Protein AF-A0A958J2L0-F1 (afdb_monomer)

Solvent-accessible surface area (backbone atoms only — not comparable to full-atom values): 6206 Å² total; per-residue (Å²): 144,71,75,66,62,60,55,53,52,54,54,49,52,52,52,52,53,55,52,51,50,51,53,52,50,54,50,50,51,52,51,50,50,52,53,51,48,55,48,69,35,97,83,4,65,60,54,54,49,54,51,51,52,52,51,54,51,50,53,52,51,49,53,52,50,52,52,49,52,52,50,52,49,50,51,52,50,54,41,73,76,30,70,68,53,45,52,51,50,44,32,71,77,65,71,49,74,64,98,85,70,83,85,86,82,86,128

Mean predicted aligned error: 17.67 Å

pLDDT: mean 71.34, std 13.29, range [48.84, 92.5]

Foldseek 3Di:
DPVVVVVVVVVVVVVVVVVVVVVVVVVVVVVVVVVCCQQPPPPHPVVVVVVVVVVVVVVVVVVVVVVVVVVVVVVVVVCVVDVVVVVVCCCVVVVDDDPPDDDDDDD

Structure (mmCIF, N/CA/C/O backbone):
data_AF-A0A958J2L0-F1
#
_entry.id   AF-A0A958J2L0-F1
#
loop_
_atom_site.group_PDB
_atom_site.id
_atom_site.type_symbol
_atom_site.label_atom_id
_atom_site.label_alt_id
_atom_site.label_comp_id
_atom_site.label_asym_id
_atom_site.label_entity_id
_atom_site.label_seq_id
_atom_site.pdbx_PDB_ins_code
_atom_site.Cartn_x
_atom_site.Cartn_y
_atom_site.Cartn_z
_atom_site.occupancy
_atom_site.B_iso_or_equiv
_atom_site.auth_seq_id
_atom_site.auth_comp_id
_atom_site.auth_asym_id
_atom_site.auth_atom_id
_atom_site.pdbx_PDB_model_num
ATOM 1 N N . MET A 1 1 ? 40.777 -6.841 -65.502 1.00 52.22 1 MET A N 1
ATOM 2 C CA . MET A 1 1 ? 39.943 -5.664 -65.156 1.00 52.22 1 MET A CA 1
ATOM 3 C C . MET A 1 1 ? 38.720 -6.026 -64.277 1.00 52.22 1 MET A C 1
ATOM 5 O O . MET A 1 1 ? 37.647 -5.481 -64.480 1.00 52.22 1 MET A O 1
ATOM 9 N N . LYS A 1 2 ? 38.847 -6.942 -63.290 1.00 52.53 2 LYS A N 1
ATOM 10 C CA . LYS A 1 2 ? 37.727 -7.424 -62.434 1.00 52.53 2 LYS A CA 1
ATOM 11 C C . LYS A 1 2 ? 37.875 -7.097 -60.931 1.00 52.53 2 LYS A C 1
ATOM 13 O O . LYS A 1 2 ? 37.004 -7.452 -60.144 1.00 52.53 2 LYS A O 1
ATOM 18 N N . SER A 1 3 ? 38.942 -6.406 -60.519 1.00 58.06 3 SER A N 1
ATOM 19 C CA . SER A 1 3 ? 39.231 -6.132 -59.099 1.00 58.06 3 SER A CA 1
ATOM 20 C C . SER A 1 3 ? 38.460 -4.939 -58.512 1.00 58.06 3 SER A C 1
ATOM 22 O O . SER A 1 3 ? 38.268 -4.885 -57.303 1.00 58.06 3 SER A O 1
ATOM 24 N N . GLY A 1 4 ? 37.969 -4.006 -59.337 1.00 60.28 4 GLY A N 1
ATOM 25 C CA . GLY A 1 4 ? 37.248 -2.813 -58.861 1.00 60.28 4 GLY A CA 1
ATOM 26 C C . GLY A 1 4 ? 35.781 -3.057 -58.482 1.00 60.28 4 GLY A C 1
ATOM 27 O O . GLY A 1 4 ? 35.268 -2.432 -57.554 1.00 60.28 4 GLY A O 1
ATOM 28 N N . PHE A 1 5 ? 35.111 -4.000 -59.151 1.00 60.59 5 PHE A N 1
ATOM 29 C CA . PHE A 1 5 ? 33.679 -4.268 -58.955 1.00 60.59 5 PHE A CA 1
ATOM 30 C C . PHE A 1 5 ? 33.380 -4.864 -57.568 1.00 60.59 5 PHE A C 1
ATOM 32 O O . PHE A 1 5 ? 32.467 -4.419 -56.876 1.00 60.59 5 PHE A O 1
ATOM 39 N N . TRP A 1 6 ? 34.225 -5.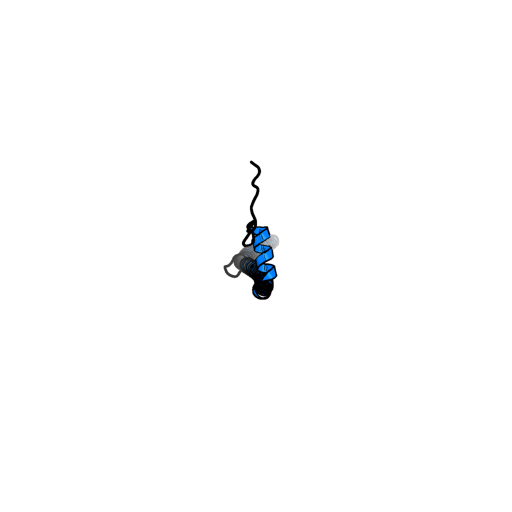792 -57.106 1.00 58.75 6 TRP A N 1
ATOM 40 C CA . TRP A 1 6 ? 34.111 -6.402 -55.775 1.00 58.75 6 TRP A CA 1
ATOM 41 C C . TRP A 1 6 ? 34.338 -5.409 -54.625 1.00 58.75 6 TRP A C 1
ATOM 43 O O . TRP A 1 6 ? 33.725 -5.533 -53.565 1.00 58.75 6 TRP A O 1
ATOM 53 N N . VAL A 1 7 ? 35.175 -4.387 -54.832 1.00 61.72 7 VAL A N 1
ATOM 54 C CA . VAL A 1 7 ? 35.419 -3.333 -53.832 1.00 61.72 7 VAL A CA 1
ATOM 55 C C . VAL A 1 7 ? 34.204 -2.412 -53.693 1.00 61.72 7 VAL A C 1
ATOM 57 O O . VAL A 1 7 ? 33.857 -2.014 -52.578 1.00 61.72 7 VAL A O 1
ATOM 60 N N . TYR A 1 8 ? 33.527 -2.102 -54.802 1.00 61.09 8 TYR A N 1
ATOM 61 C CA . TYR A 1 8 ? 32.303 -1.300 -54.787 1.00 61.09 8 TYR A CA 1
ATOM 62 C C . TYR A 1 8 ? 31.140 -2.030 -54.110 1.00 61.09 8 TYR A C 1
ATOM 64 O O . TYR A 1 8 ? 30.465 -1.434 -53.268 1.00 61.09 8 TYR A O 1
ATOM 72 N N . LEU A 1 9 ? 30.962 -3.324 -54.398 1.00 61.56 9 LEU A N 1
ATOM 73 C CA . LEU A 1 9 ? 29.919 -4.137 -53.769 1.00 61.56 9 LEU A CA 1
ATOM 74 C C . LEU A 1 9 ? 30.098 -4.198 -52.243 1.00 61.56 9 LEU A C 1
ATOM 76 O O . LEU A 1 9 ? 29.167 -3.914 -51.490 1.00 61.56 9 LEU A O 1
ATOM 80 N N . ARG A 1 10 ? 31.330 -4.446 -51.776 1.00 60.28 10 ARG A N 1
ATOM 81 C CA . ARG A 1 10 ? 31.643 -4.538 -50.340 1.00 60.28 10 ARG A CA 1
ATOM 82 C C . ARG A 1 10 ? 31.443 -3.201 -49.607 1.00 60.28 10 ARG A C 1
ATOM 84 O O . ARG A 1 10 ? 30.963 -3.179 -48.476 1.00 60.28 10 ARG A O 1
ATOM 91 N N . LYS A 1 11 ? 31.757 -2.062 -50.243 1.00 59.41 11 LYS A N 1
ATOM 92 C CA . LYS A 1 11 ? 31.476 -0.725 -49.677 1.00 59.41 11 LYS A CA 1
ATOM 93 C C . LYS A 1 11 ? 29.974 -0.423 -49.596 1.00 59.41 11 LYS A C 1
ATOM 95 O O . LYS A 1 11 ? 29.550 0.267 -48.666 1.00 59.41 11 LYS A O 1
ATOM 100 N N . PHE A 1 12 ? 29.181 -0.913 -50.546 1.00 59.34 12 PHE A N 1
ATOM 101 C CA . PHE A 1 12 ? 27.730 -0.730 -50.558 1.00 59.34 12 PHE A CA 1
ATOM 102 C C . PHE A 1 12 ? 27.048 -1.547 -49.452 1.00 59.34 12 PHE A C 1
ATOM 104 O O . PHE A 1 12 ? 26.249 -0.997 -48.692 1.00 59.34 12 PHE A O 1
ATOM 111 N N . GLU A 1 13 ? 27.450 -2.808 -49.268 1.00 58.12 13 GLU A N 1
ATOM 112 C CA . GLU A 1 13 ? 26.958 -3.655 -48.173 1.00 58.12 13 GLU A CA 1
ATOM 113 C C . GLU A 1 13 ? 27.274 -3.069 -46.792 1.00 58.12 13 GLU A C 1
ATOM 115 O O . GLU A 1 13 ? 26.394 -2.993 -45.934 1.00 58.12 13 GLU A O 1
ATOM 120 N N . LEU A 1 14 ? 28.489 -2.550 -46.581 1.00 58.66 14 LEU A N 1
ATOM 121 C CA . LEU A 1 14 ? 28.860 -1.905 -45.316 1.00 58.66 14 LEU A CA 1
ATOM 122 C C . LEU A 1 14 ? 28.031 -0.642 -45.027 1.00 58.66 14 LEU A C 1
ATOM 124 O O . LEU A 1 14 ? 27.661 -0.398 -43.876 1.00 58.66 14 LEU A O 1
ATOM 128 N N . LYS A 1 15 ? 27.690 0.155 -46.051 1.00 56.16 15 LYS A N 1
ATOM 129 C CA . LYS A 1 15 ? 26.791 1.312 -45.890 1.00 56.16 15 LYS A CA 1
ATOM 130 C C . LYS A 1 15 ? 25.368 0.883 -45.526 1.00 56.16 15 LYS A C 1
ATOM 132 O O . LYS A 1 15 ? 24.760 1.519 -44.664 1.00 56.16 15 LYS A O 1
ATOM 137 N N . ILE A 1 16 ? 24.853 -0.187 -46.132 1.00 59.09 16 ILE A N 1
ATOM 138 C CA . ILE A 1 16 ? 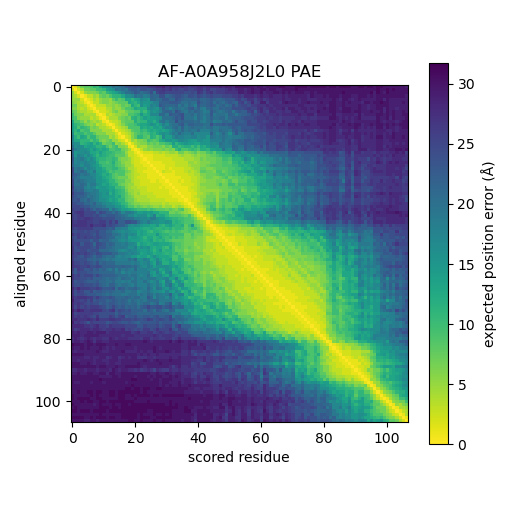23.522 -0.732 -45.820 1.00 59.09 16 ILE A CA 1
ATOM 139 C C . ILE A 1 16 ? 23.479 -1.269 -44.386 1.00 59.09 16 ILE A C 1
ATOM 141 O O . ILE A 1 16 ? 22.555 -0.941 -43.643 1.00 59.09 16 ILE A O 1
ATOM 145 N N . LEU A 1 17 ? 24.499 -2.018 -43.961 1.00 57.19 17 LEU A N 1
ATOM 146 C CA . LEU A 1 17 ? 24.600 -2.547 -42.598 1.00 57.19 17 LEU A CA 1
ATOM 147 C C . LEU A 1 17 ? 24.698 -1.423 -41.554 1.00 57.19 17 LEU A C 1
ATOM 149 O O . LEU A 1 17 ? 23.998 -1.456 -40.543 1.00 57.19 17 LEU A O 1
ATOM 153 N N . LYS A 1 18 ? 25.485 -0.372 -41.823 1.00 59.34 18 LYS A N 1
ATOM 154 C CA . LYS A 1 18 ? 25.614 0.788 -40.925 1.00 59.34 18 LYS A CA 1
ATOM 155 C C . LYS A 1 18 ? 24.312 1.597 -40.820 1.00 59.34 18 LYS A C 1
ATOM 157 O O . LYS A 1 18 ? 23.959 2.039 -39.729 1.00 59.34 18 LYS A O 1
ATOM 162 N N . LYS A 1 19 ? 23.573 1.748 -41.929 1.00 60.97 19 LYS A N 1
ATOM 163 C CA . LYS A 1 19 ? 22.259 2.417 -41.964 1.00 60.97 19 LYS A CA 1
ATOM 164 C C . LYS A 1 19 ? 21.181 1.591 -41.250 1.00 60.97 19 LYS A C 1
ATOM 166 O O . LYS A 1 19 ? 20.370 2.158 -40.526 1.00 60.97 19 LYS A O 1
ATOM 171 N N . ARG A 1 20 ? 21.216 0.258 -41.385 1.00 68.94 20 ARG A N 1
ATOM 172 C CA . ARG A 1 20 ? 20.327 -0.673 -40.670 1.00 68.94 20 ARG A CA 1
ATOM 173 C C . ARG A 1 20 ? 20.542 -0.621 -39.157 1.00 68.94 20 ARG A C 1
ATOM 175 O O . ARG A 1 20 ? 19.566 -0.572 -38.417 1.00 68.94 20 ARG A O 1
ATOM 182 N N . ASN A 1 21 ? 21.794 -0.538 -38.708 1.00 74.00 21 ASN A N 1
ATOM 183 C CA . ASN A 1 21 ? 22.102 -0.406 -37.284 1.00 74.00 21 ASN A CA 1
ATOM 184 C C . ASN A 1 21 ? 21.564 0.903 -36.696 1.00 74.00 21 ASN A C 1
ATOM 186 O O . ASN A 1 21 ? 20.996 0.874 -35.617 1.00 74.00 21 ASN A O 1
ATOM 190 N N . TRP A 1 22 ? 21.651 2.026 -37.415 1.00 81.75 22 TRP A N 1
ATOM 191 C CA . TRP A 1 22 ? 21.090 3.299 -36.940 1.00 81.75 22 TRP A CA 1
ATOM 192 C C . TRP A 1 22 ? 19.567 3.274 -36.792 1.00 81.75 22 TRP A C 1
ATOM 194 O O . TRP A 1 22 ? 19.044 3.781 -35.804 1.00 81.75 22 TRP A O 1
ATOM 204 N N . VAL A 1 23 ? 18.856 2.651 -37.737 1.00 85.88 23 VAL A N 1
ATOM 205 C CA . VAL A 1 23 ? 17.395 2.491 -37.644 1.00 85.88 23 VAL A CA 1
ATOM 206 C C . VAL A 1 23 ? 17.017 1.634 -36.434 1.00 85.88 23 VAL A C 1
ATOM 208 O O . VAL A 1 23 ? 16.104 1.997 -35.699 1.00 85.88 23 VAL A O 1
ATOM 211 N N . LEU A 1 24 ? 17.750 0.545 -36.182 1.00 86.81 24 LEU A N 1
ATOM 212 C CA . LEU A 1 24 ? 17.539 -0.302 -35.005 1.00 86.81 24 LEU A CA 1
ATOM 213 C C . LEU A 1 24 ? 17.826 0.442 -33.698 1.00 86.81 24 LEU A C 1
ATOM 215 O O . LEU A 1 24 ? 17.061 0.303 -32.748 1.00 86.81 24 LEU A O 1
ATOM 219 N N . THR A 1 25 ? 18.874 1.268 -33.649 1.00 87.25 25 THR A N 1
ATOM 220 C CA . THR A 1 25 ? 19.175 2.084 -32.467 1.00 87.25 25 THR A CA 1
ATOM 221 C C . THR A 1 25 ? 18.068 3.099 -32.195 1.00 87.25 25 THR A C 1
ATOM 223 O O . THR A 1 25 ? 17.603 3.200 -31.065 1.00 87.25 25 THR A O 1
ATOM 226 N N . ILE A 1 26 ? 17.595 3.815 -33.221 1.00 90.12 26 ILE A N 1
ATOM 227 C CA . ILE A 1 26 ? 16.500 4.789 -33.084 1.00 90.12 26 ILE A CA 1
ATOM 228 C C . ILE A 1 26 ? 15.213 4.092 -32.631 1.00 90.12 26 ILE A C 1
ATOM 230 O O . ILE A 1 26 ? 14.537 4.575 -31.725 1.00 90.12 26 ILE A O 1
ATOM 234 N N . PHE A 1 27 ? 14.901 2.935 -33.216 1.00 92.00 27 PHE A N 1
ATOM 235 C CA . PHE A 1 27 ? 13.739 2.143 -32.829 1.00 92.00 27 PHE A CA 1
ATOM 236 C C . PHE A 1 27 ? 13.841 1.641 -31.382 1.00 92.00 27 PHE A C 1
ATOM 238 O O . PHE A 1 27 ? 12.874 1.729 -30.632 1.00 92.00 27 PHE A O 1
ATOM 245 N N . GLY A 1 28 ? 15.022 1.182 -30.960 1.00 92.06 28 GLY A N 1
ATOM 246 C CA . GLY A 1 28 ? 15.277 0.758 -29.583 1.00 92.06 28 GLY A CA 1
ATOM 247 C C . GLY A 1 28 ? 15.119 1.897 -28.574 1.00 92.06 28 GLY A C 1
ATOM 248 O O . GLY A 1 28 ? 14.478 1.710 -27.543 1.00 92.06 28 GLY A O 1
ATOM 249 N N . ILE A 1 29 ? 15.632 3.091 -28.891 1.00 92.19 29 ILE A N 1
ATOM 250 C CA . ILE A 1 29 ? 15.455 4.292 -28.059 1.00 92.19 29 ILE A CA 1
ATOM 251 C C . ILE A 1 29 ? 13.969 4.645 -27.958 1.00 92.19 29 ILE A C 1
ATOM 253 O O . ILE A 1 29 ? 13.462 4.823 -26.855 1.00 92.19 29 ILE A O 1
ATOM 257 N N . TYR A 1 30 ? 13.254 4.680 -29.085 1.00 92.50 30 TYR A N 1
ATOM 258 C CA . TYR A 1 30 ? 11.821 4.980 -29.115 1.00 92.50 30 TYR A CA 1
ATOM 259 C C . TYR A 1 30 ? 11.007 3.999 -28.258 1.00 92.50 30 TYR A C 1
ATOM 261 O O . TYR A 1 30 ? 10.183 4.415 -27.441 1.00 92.50 30 TYR A O 1
ATOM 269 N N . LEU A 1 31 ? 11.282 2.698 -28.392 1.00 91.50 31 LEU A N 1
ATOM 270 C CA . LEU A 1 31 ? 10.594 1.658 -27.633 1.00 91.50 31 LEU A CA 1
ATOM 271 C C . LEU A 1 31 ? 10.919 1.744 -26.135 1.00 91.50 31 LEU A C 1
ATOM 273 O O . LEU A 1 31 ? 10.019 1.627 -25.307 1.00 91.50 31 LEU A O 1
ATOM 277 N N . SER A 1 32 ? 12.179 2.017 -25.783 1.00 87.75 32 SER A N 1
ATOM 278 C CA . SER A 1 32 ? 12.594 2.240 -24.395 1.00 87.75 32 SER A CA 1
ATOM 279 C C . SER A 1 32 ? 11.898 3.455 -23.788 1.00 87.75 32 SER A C 1
ATOM 281 O O . SER A 1 32 ? 11.437 3.389 -22.651 1.00 87.75 32 SER A O 1
ATOM 283 N N . THR A 1 33 ? 11.790 4.559 -24.529 1.00 86.69 33 THR A N 1
ATOM 284 C CA . THR A 1 33 ? 11.087 5.759 -24.069 1.00 86.69 33 THR A CA 1
ATOM 285 C C . THR A 1 33 ? 9.607 5.465 -23.835 1.00 86.69 33 THR A C 1
ATOM 287 O O . THR A 1 33 ? 9.095 5.802 -22.771 1.00 86.69 33 THR A O 1
ATOM 290 N N . LEU A 1 34 ? 8.936 4.760 -24.753 1.00 84.88 34 LEU A N 1
ATOM 291 C CA . LEU A 1 34 ? 7.551 4.315 -24.556 1.00 84.88 34 LEU A CA 1
ATOM 292 C C . LEU A 1 34 ? 7.387 3.445 -23.306 1.00 84.88 34 LEU A C 1
ATOM 294 O O . LEU A 1 34 ? 6.438 3.636 -22.549 1.00 84.88 34 LEU A O 1
ATOM 298 N N . PHE A 1 35 ? 8.318 2.524 -23.061 1.00 83.81 35 PHE A N 1
ATOM 299 C CA . PHE A 1 35 ? 8.280 1.651 -21.890 1.00 83.81 35 PHE A CA 1
ATOM 300 C C . PHE A 1 35 ? 8.400 2.449 -20.585 1.00 83.81 35 PHE A C 1
ATOM 302 O O . PHE A 1 35 ? 7.618 2.255 -19.655 1.00 83.81 35 PHE A O 1
ATOM 309 N N . VAL A 1 36 ? 9.332 3.405 -20.538 1.00 81.81 36 VAL A N 1
ATOM 310 C CA . VAL A 1 36 ? 9.528 4.292 -19.384 1.00 81.81 36 VAL A CA 1
ATOM 311 C C . VAL A 1 36 ? 8.290 5.161 -19.148 1.00 81.81 36 VAL A C 1
ATOM 313 O O . VAL A 1 36 ? 7.796 5.214 -18.023 1.00 81.81 36 VAL A O 1
ATOM 316 N N . PHE A 1 37 ? 7.727 5.774 -20.194 1.00 77.12 37 PHE A N 1
ATOM 317 C CA . PHE A 1 37 ? 6.491 6.558 -20.081 1.00 77.12 37 PHE A CA 1
ATOM 318 C C . PHE A 1 37 ? 5.286 5.707 -19.665 1.00 77.12 37 PHE A C 1
ATOM 320 O O . PHE A 1 37 ? 4.453 6.172 -18.891 1.00 77.12 37 PHE A O 1
ATOM 327 N N . SER A 1 38 ? 5.199 4.454 -20.112 1.00 75.56 38 SER A N 1
ATOM 328 C CA . SER A 1 38 ? 4.119 3.545 -19.718 1.00 75.56 38 SER A CA 1
ATOM 329 C C . SER A 1 38 ? 4.211 3.111 -18.252 1.00 75.56 38 SER A C 1
ATOM 331 O O . SER A 1 38 ? 3.183 2.856 -17.625 1.00 75.56 38 SER A O 1
ATOM 333 N N . ILE A 1 39 ? 5.421 3.002 -17.699 1.00 68.50 39 ILE A N 1
ATOM 334 C CA . ILE A 1 39 ? 5.636 2.597 -16.303 1.00 68.50 39 ILE A CA 1
ATOM 335 C C . ILE A 1 39 ? 5.507 3.793 -15.348 1.00 68.50 39 ILE A C 1
ATOM 337 O O . ILE A 1 39 ? 4.959 3.637 -14.256 1.00 68.50 39 ILE A O 1
ATOM 341 N N . ILE A 1 40 ? 6.004 4.968 -15.753 1.00 66.69 40 ILE A N 1
ATOM 342 C CA . ILE A 1 40 ? 6.155 6.159 -14.896 1.00 66.69 40 ILE A CA 1
ATOM 343 C C . ILE A 1 40 ? 5.050 7.206 -15.118 1.00 66.69 40 ILE A C 1
ATOM 345 O O . ILE A 1 40 ? 4.861 8.070 -14.266 1.00 66.69 40 ILE A O 1
ATOM 349 N N . GLY A 1 41 ? 4.295 7.146 -16.219 1.00 63.34 41 GLY A N 1
ATOM 350 C CA . GLY A 1 41 ? 3.213 8.098 -16.488 1.00 63.34 41 GLY A CA 1
ATOM 351 C C . GLY A 1 41 ? 2.127 8.095 -15.405 1.00 63.34 41 GLY A C 1
ATOM 352 O O . GLY A 1 41 ? 1.991 7.133 -14.656 1.00 63.34 41 GLY A O 1
ATOM 353 N N . ASP A 1 42 ? 1.307 9.147 -15.348 1.00 58.19 42 ASP A N 1
ATOM 354 C CA . ASP A 1 42 ? 0.293 9.386 -14.297 1.00 58.19 42 ASP A CA 1
ATOM 355 C C . ASP A 1 42 ? -0.737 8.250 -14.088 1.00 58.19 42 ASP A C 1
ATOM 357 O O . ASP A 1 42 ? -1.453 8.225 -13.087 1.00 58.19 42 ASP A O 1
ATOM 361 N N . ARG A 1 43 ? -0.810 7.281 -15.012 1.00 60.47 43 ARG A N 1
ATOM 362 C CA . ARG A 1 43 ? -1.629 6.052 -14.928 1.00 60.47 43 ARG A CA 1
ATOM 363 C C . ARG A 1 43 ? -0.802 4.759 -14.898 1.00 60.47 43 ARG A C 1
ATOM 365 O O . ARG A 1 43 ? -1.318 3.685 -15.192 1.00 60.47 43 ARG A O 1
ATOM 372 N N . GLY A 1 44 ? 0.487 4.861 -14.604 1.00 66.00 44 GLY A N 1
ATOM 373 C CA . GLY A 1 44 ? 1.416 3.742 -14.575 1.00 66.00 44 GLY A CA 1
ATOM 374 C C . GLY A 1 44 ? 1.135 2.784 -13.420 1.00 66.00 44 GLY A C 1
ATOM 375 O O . GLY A 1 44 ? 0.551 3.150 -12.395 1.00 66.00 44 GLY A O 1
ATOM 376 N N . LEU A 1 45 ? 1.615 1.547 -13.568 1.00 65.56 45 LEU A N 1
ATOM 377 C CA . LEU A 1 45 ? 1.445 0.449 -12.606 1.00 65.56 45 LEU A CA 1
ATOM 378 C C . LEU A 1 45 ? 1.805 0.844 -11.165 1.00 65.56 45 LEU A C 1
ATOM 380 O O . LEU A 1 45 ? 1.169 0.386 -10.216 1.00 65.56 45 LEU A O 1
ATOM 384 N N . TYR A 1 46 ? 2.791 1.727 -10.991 1.00 71.38 46 TYR A N 1
ATOM 385 C CA . TYR A 1 46 ? 3.201 2.215 -9.677 1.00 71.38 46 TYR A CA 1
ATOM 386 C C . TYR A 1 46 ? 2.130 3.082 -8.994 1.00 71.38 46 TYR A C 1
ATOM 388 O O . TYR A 1 46 ? 1.856 2.905 -7.803 1.00 71.38 46 TYR A O 1
ATOM 396 N N . ALA A 1 47 ? 1.491 3.993 -9.734 1.00 72.69 47 ALA A N 1
ATOM 397 C CA . ALA A 1 47 ? 0.425 4.842 -9.207 1.00 72.69 47 ALA A CA 1
ATOM 398 C C . ALA A 1 47 ? -0.801 3.998 -8.829 1.00 72.69 47 ALA A C 1
ATOM 400 O O . ALA A 1 47 ? -1.327 4.129 -7.721 1.00 72.69 47 ALA A O 1
ATOM 401 N N . SER A 1 48 ? -1.181 3.055 -9.695 1.00 74.31 48 SER A N 1
ATOM 402 C CA . SER A 1 48 ? -2.259 2.099 -9.427 1.00 74.31 48 SER A CA 1
ATOM 403 C C . SER A 1 48 ? -1.966 1.236 -8.198 1.00 74.31 48 SER A C 1
ATOM 405 O O . SER A 1 48 ? -2.834 1.081 -7.341 1.00 74.31 48 SER A O 1
ATOM 407 N N . TYR A 1 49 ? -0.732 0.744 -8.043 1.00 79.94 49 TYR A N 1
ATOM 408 C CA . TYR A 1 49 ? -0.330 -0.032 -6.868 1.00 79.94 49 TYR A CA 1
ATOM 409 C C . TYR A 1 49 ? -0.371 0.795 -5.577 1.00 79.94 49 TYR A C 1
ATOM 411 O O . TYR A 1 49 ? -0.852 0.326 -4.544 1.00 79.94 49 TYR A O 1
ATOM 419 N N . LYS A 1 50 ? 0.081 2.054 -5.621 1.00 81.56 50 LYS A N 1
ATOM 420 C CA . LYS A 1 50 ? 0.030 2.962 -4.466 1.00 81.56 50 LYS A CA 1
ATOM 421 C C . LYS A 1 50 ? -1.410 3.252 -4.037 1.00 81.56 50 LYS A C 1
ATOM 423 O O . LYS A 1 50 ? -1.686 3.268 -2.836 1.00 81.56 50 LYS A O 1
ATOM 428 N N . ILE A 1 51 ? -2.317 3.458 -4.993 1.00 80.06 51 ILE A N 1
ATOM 429 C CA . ILE A 1 51 ? -3.748 3.669 -4.728 1.00 80.06 51 ILE A CA 1
ATOM 430 C C . ILE A 1 51 ? -4.375 2.398 -4.156 1.00 80.06 51 ILE A C 1
ATOM 432 O O . ILE A 1 51 ? -5.031 2.465 -3.118 1.00 80.06 51 ILE A O 1
ATOM 436 N N . TRP A 1 52 ? -4.110 1.241 -4.762 1.00 83.56 52 TRP A N 1
ATOM 437 C CA . TRP A 1 52 ? -4.613 -0.045 -4.281 1.00 83.56 52 TRP A CA 1
ATOM 438 C C . TRP A 1 52 ? -4.156 -0.339 -2.848 1.00 83.56 52 TRP A C 1
ATOM 440 O O . TRP A 1 52 ? -4.972 -0.673 -1.991 1.00 83.56 52 TRP A O 1
ATOM 450 N N . LYS A 1 53 ? -2.870 -0.116 -2.545 1.00 86.19 53 LYS A N 1
ATOM 451 C CA . LYS A 1 53 ? -2.323 -0.290 -1.194 1.00 86.19 53 LYS A CA 1
ATOM 452 C C . LYS A 1 53 ? -3.006 0.634 -0.183 1.00 86.19 53 LYS A C 1
ATOM 454 O O . LYS A 1 53 ? -3.363 0.181 0.899 1.00 86.19 53 LYS A O 1
ATOM 459 N N . ARG A 1 54 ? -3.212 1.912 -0.528 1.00 83.19 54 ARG A N 1
ATOM 460 C CA . ARG A 1 54 ? -3.917 2.873 0.342 1.00 83.19 54 ARG A CA 1
ATOM 461 C C . ARG A 1 54 ? -5.364 2.457 0.586 1.00 83.19 54 ARG A C 1
ATOM 463 O O . ARG A 1 54 ? -5.792 2.454 1.734 1.00 83.19 54 ARG A O 1
ATOM 470 N N . HIS A 1 55 ? -6.079 2.060 -0.463 1.00 87.44 55 HIS A N 1
ATOM 471 C CA . HIS A 1 55 ? -7.448 1.568 -0.352 1.00 87.44 55 HIS A CA 1
ATOM 472 C C . HIS A 1 55 ? -7.521 0.339 0.561 1.00 87.44 55 HIS A C 1
ATOM 474 O O . HIS A 1 55 ? -8.330 0.294 1.479 1.00 87.44 55 HIS A O 1
ATOM 480 N N . HIS A 1 56 ? -6.626 -0.631 0.375 1.00 87.56 56 HIS A N 1
ATOM 481 C CA . HIS A 1 56 ? -6.599 -1.843 1.188 1.00 87.56 56 HIS A CA 1
ATOM 482 C C . HIS A 1 56 ? -6.277 -1.566 2.667 1.00 87.56 56 HIS A C 1
ATOM 484 O O . HIS A 1 56 ? -6.874 -2.176 3.552 1.00 87.56 56 HIS A O 1
ATOM 490 N N . THR A 1 57 ? -5.374 -0.623 2.960 1.00 88.19 57 THR A N 1
ATOM 491 C CA . THR A 1 57 ? -5.123 -0.183 4.341 1.00 88.19 57 THR A CA 1
ATOM 492 C C . THR A 1 57 ? -6.358 0.475 4.955 1.00 88.19 57 THR A C 1
ATOM 494 O O . THR A 1 57 ? -6.713 0.140 6.081 1.00 88.19 57 THR A O 1
ATOM 497 N N . LEU A 1 58 ? -7.033 1.363 4.219 1.00 84.31 58 LEU A N 1
ATOM 498 C CA . LEU A 1 58 ? -8.243 2.036 4.699 1.00 84.31 58 LEU A CA 1
ATOM 499 C C . LEU A 1 58 ? -9.384 1.046 4.954 1.00 84.31 58 LEU A C 1
ATOM 501 O O . LEU A 1 58 ? -10.045 1.137 5.980 1.00 84.31 58 LEU A O 1
ATOM 505 N N . VAL A 1 59 ? -9.576 0.059 4.074 1.00 90.56 59 VAL A N 1
ATOM 506 C CA . VAL A 1 59 ? -10.577 -1.002 4.271 1.00 90.56 59 VAL A CA 1
ATOM 507 C C . VAL A 1 59 ? -10.291 -1.794 5.544 1.00 90.56 59 VAL A C 1
ATOM 509 O O . VAL A 1 59 ? -11.200 -2.004 6.341 1.00 90.56 59 VAL A O 1
ATOM 512 N N . LYS A 1 60 ? -9.031 -2.180 5.779 1.00 87.88 60 LYS A N 1
ATOM 513 C CA . LYS A 1 60 ? -8.646 -2.870 7.018 1.00 87.88 60 LYS A CA 1
ATOM 514 C C . LYS A 1 60 ? -8.918 -2.025 8.259 1.00 87.88 60 LYS A C 1
ATOM 516 O O . LYS A 1 60 ? -9.456 -2.544 9.226 1.00 87.88 60 LYS A O 1
ATOM 521 N N . GLN A 1 61 ? -8.574 -0.738 8.221 1.00 87.50 61 GLN A N 1
ATOM 522 C CA . GLN A 1 61 ? -8.837 0.180 9.332 1.00 87.50 61 GLN A CA 1
ATOM 523 C C . GLN A 1 61 ? -10.334 0.336 9.603 1.00 87.50 61 GLN A C 1
ATOM 525 O O . GLN A 1 61 ? -10.756 0.366 10.756 1.00 87.50 61 GLN A O 1
ATOM 530 N N . ASN A 1 62 ? -11.147 0.391 8.549 1.00 86.12 62 ASN A N 1
ATOM 531 C CA . ASN A 1 62 ? -12.589 0.500 8.698 1.00 86.12 62 ASN A CA 1
ATOM 532 C C . ASN A 1 62 ? -13.184 -0.773 9.318 1.00 86.12 62 ASN A C 1
ATOM 534 O O . ASN A 1 62 ? -13.980 -0.691 10.241 1.00 86.12 62 ASN A O 1
ATOM 538 N N . GLN A 1 63 ? -12.715 -1.952 8.896 1.00 89.50 63 GLN A N 1
ATOM 539 C CA . GLN A 1 63 ? -13.121 -3.229 9.494 1.00 89.50 63 GLN A CA 1
ATOM 540 C C . GLN A 1 63 ? -12.743 -3.328 10.976 1.00 89.50 63 GLN A C 1
ATOM 542 O O . GLN A 1 63 ? -13.541 -3.801 11.782 1.00 89.50 63 GLN A O 1
ATOM 547 N N . THR A 1 64 ? -11.545 -2.871 11.358 1.00 89.06 64 THR A N 1
ATOM 548 C CA . THR A 1 64 ? -11.141 -2.853 12.773 1.00 89.06 64 THR A CA 1
ATOM 549 C C . THR A 1 64 ? -11.994 -1.888 13.592 1.00 89.06 64 THR A C 1
ATOM 551 O O . THR A 1 64 ? -12.418 -2.243 14.686 1.00 89.06 64 THR A O 1
ATOM 554 N N . LEU A 1 65 ? -12.304 -0.710 13.043 1.00 87.44 65 LEU A N 1
ATOM 555 C CA . LEU A 1 65 ? -13.155 0.280 13.705 1.00 87.44 65 LEU A CA 1
ATOM 556 C C . LEU A 1 65 ? -14.601 -0.206 13.838 1.00 87.44 65 LEU A C 1
ATOM 558 O O . LEU A 1 65 ? -15.212 -0.023 14.883 1.00 87.44 65 LEU A O 1
ATOM 562 N N . GLU A 1 66 ? -15.154 -0.865 12.820 1.00 87.38 66 GLU A N 1
ATOM 563 C CA . GLU A 1 66 ? -16.491 -1.462 12.898 1.00 87.38 66 GLU A CA 1
ATOM 564 C C . GLU A 1 66 ? -16.560 -2.571 13.953 1.00 87.38 66 GLU A C 1
ATOM 566 O O . GLU A 1 66 ? -17.532 -2.641 14.709 1.00 87.38 66 GLU A O 1
ATOM 571 N N . ALA A 1 67 ? -15.527 -3.412 14.048 1.00 88.81 67 ALA A N 1
ATOM 572 C CA . ALA A 1 67 ? -15.437 -4.427 15.094 1.00 88.81 67 ALA A CA 1
ATOM 573 C C . ALA A 1 67 ? -15.389 -3.794 16.495 1.00 88.81 67 ALA A C 1
ATOM 575 O O . ALA A 1 67 ? -16.110 -4.235 17.390 1.00 88.81 67 ALA A O 1
ATOM 576 N N . GLU A 1 68 ? -14.608 -2.729 16.668 1.00 87.62 68 GLU A N 1
ATOM 577 C CA . GLU A 1 68 ? -14.495 -1.999 17.933 1.00 87.62 68 GLU A CA 1
ATOM 578 C C . GLU A 1 68 ? -15.806 -1.293 18.307 1.00 87.62 68 GLU A C 1
ATOM 580 O O . GLU A 1 68 ? -16.271 -1.410 19.438 1.00 87.62 68 GLU A O 1
ATOM 585 N N . ILE A 1 69 ? -16.484 -0.655 17.348 1.00 87.69 69 ILE A N 1
ATOM 586 C CA . ILE A 1 69 ? -17.812 -0.059 17.557 1.00 87.69 69 ILE A CA 1
ATOM 587 C C . ILE A 1 69 ? -18.819 -1.120 17.997 1.00 87.69 69 ILE A C 1
ATOM 589 O O . ILE A 1 69 ? -19.614 -0.872 18.903 1.00 87.69 69 ILE A O 1
ATOM 593 N N . ASN A 1 70 ? -18.815 -2.294 17.365 1.00 86.56 70 ASN A N 1
ATOM 594 C CA . ASN A 1 70 ? -19.727 -3.372 17.732 1.00 86.56 70 ASN A CA 1
ATOM 595 C C . ASN A 1 70 ? -19.428 -3.916 19.133 1.00 86.56 70 ASN A C 1
AT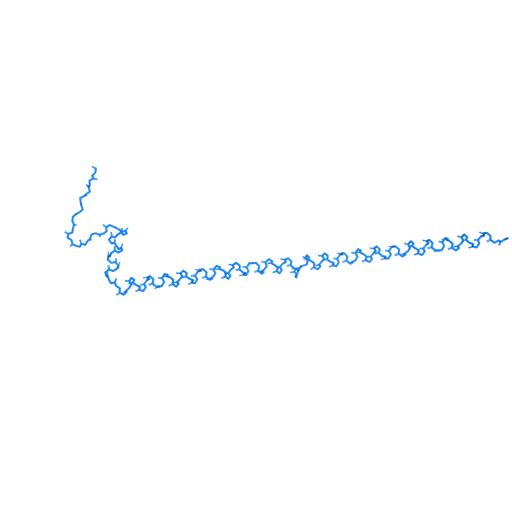OM 597 O O . ASN A 1 70 ? -20.365 -4.128 19.902 1.00 86.56 70 ASN A O 1
ATOM 601 N N . HIS A 1 71 ? -18.151 -4.060 19.488 1.00 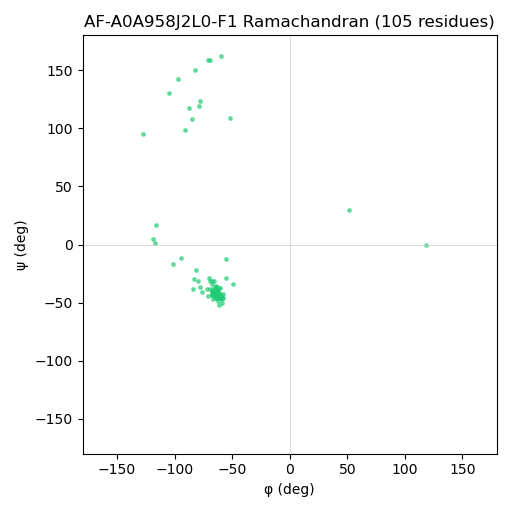86.88 71 HIS A N 1
ATOM 602 C CA . HIS A 1 71 ? -17.726 -4.449 20.830 1.00 86.88 71 HIS A CA 1
ATOM 603 C C . HIS A 1 71 ? -18.175 -3.427 21.883 1.00 86.88 71 HIS A C 1
ATOM 605 O O . HIS A 1 71 ? -18.881 -3.776 22.827 1.00 86.88 71 HIS A O 1
ATOM 611 N N . LEU A 1 72 ? -17.878 -2.140 21.675 1.00 81.69 72 LEU A N 1
ATOM 612 C CA . LEU A 1 72 ? -18.289 -1.069 22.586 1.00 81.69 72 LEU A CA 1
ATOM 613 C C . LEU A 1 72 ? -19.813 -0.961 22.692 1.00 81.69 72 LEU A C 1
ATOM 615 O O . LEU A 1 72 ? -20.344 -0.698 23.767 1.00 81.69 72 LEU A O 1
ATOM 619 N N . ARG A 1 73 ? -20.552 -1.171 21.598 1.00 82.94 73 ARG A N 1
ATOM 620 C CA . ARG A 1 73 ? -22.022 -1.188 21.641 1.00 82.94 73 ARG A CA 1
ATOM 621 C C . ARG A 1 73 ? -22.552 -2.341 22.482 1.00 82.94 73 ARG A C 1
ATOM 623 O O . ARG A 1 73 ? -23.519 -2.136 23.213 1.00 82.94 73 ARG A O 1
ATOM 630 N N . GLN A 1 74 ? -21.938 -3.519 22.395 1.00 81.56 74 GLN A N 1
ATOM 631 C CA . GLN A 1 74 ? -22.292 -4.658 23.240 1.00 81.56 74 GLN A CA 1
ATOM 632 C C . GLN A 1 74 ? -21.993 -4.361 24.710 1.00 81.56 74 GLN A C 1
ATOM 634 O O . GLN A 1 74 ? -22.869 -4.556 25.548 1.00 81.56 74 GLN A O 1
ATOM 639 N N . GLU A 1 75 ? -20.827 -3.795 25.019 1.00 77.81 75 GLU A N 1
ATOM 640 C CA . GLU A 1 75 ? -20.494 -3.360 26.378 1.00 77.81 75 GLU A CA 1
ATOM 641 C C . GLU A 1 75 ? -21.487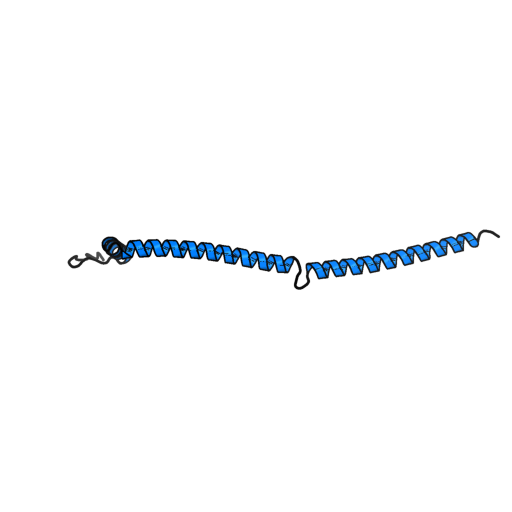 -2.323 26.910 1.00 77.81 75 GLU A C 1
ATOM 643 O O . GLU A 1 75 ? -22.058 -2.502 27.982 1.00 77.81 75 GLU A O 1
ATOM 648 N N . VAL A 1 76 ? -21.774 -1.265 26.146 1.00 77.31 76 VAL A N 1
ATOM 649 C CA . VAL A 1 76 ? -22.744 -0.232 26.537 1.00 77.31 76 VAL A CA 1
ATOM 650 C C . VAL A 1 76 ? -24.136 -0.825 26.739 1.00 77.31 76 VAL A C 1
ATOM 652 O O . VAL A 1 76 ? -24.845 -0.400 27.649 1.00 77.31 76 VAL A O 1
ATOM 655 N N . HIS A 1 77 ? -24.545 -1.800 25.927 1.00 74.25 77 HIS A N 1
ATOM 656 C CA . HIS A 1 77 ? -25.818 -2.492 26.111 1.00 74.25 77 HIS A CA 1
ATOM 657 C C . HIS A 1 77 ? -25.842 -3.297 27.420 1.00 74.25 77 HIS A C 1
ATOM 659 O O . HIS A 1 77 ? -26.812 -3.203 28.173 1.00 74.25 77 HIS A O 1
ATOM 665 N N . LEU A 1 78 ? -24.765 -4.027 27.729 1.00 69.81 78 LEU A N 1
ATOM 666 C CA . LEU A 1 78 ? -24.608 -4.761 28.990 1.00 69.81 78 LEU A CA 1
ATOM 667 C C . LEU A 1 78 ? -24.637 -3.814 30.196 1.00 69.81 78 LEU A C 1
ATOM 669 O O . LEU A 1 78 ? -25.376 -4.058 31.148 1.00 69.81 78 LEU A O 1
ATOM 673 N N . TYR A 1 79 ? -23.914 -2.694 30.130 1.00 64.88 79 TYR A N 1
ATOM 674 C CA . TYR A 1 79 ? -23.929 -1.683 31.184 1.00 64.88 79 TYR A CA 1
ATOM 675 C C . TYR A 1 79 ? -25.310 -1.027 31.327 1.00 64.88 79 TYR A C 1
ATOM 677 O O . TYR A 1 79 ? -25.798 -0.859 32.439 1.00 64.88 79 TYR A O 1
ATOM 685 N N . ARG A 1 80 ? -25.995 -0.684 30.227 1.00 63.09 80 ARG A N 1
ATOM 686 C CA . ARG A 1 80 ? -27.300 0.001 30.280 1.00 63.09 80 ARG A CA 1
ATOM 687 C C . ARG A 1 80 ? -28.446 -0.869 30.788 1.00 63.09 80 ARG A C 1
ATOM 689 O O . ARG A 1 80 ? -29.419 -0.310 31.289 1.00 63.09 80 ARG A O 1
ATOM 696 N N . HIS A 1 81 ? -28.397 -2.184 30.597 1.00 62.62 81 HIS A N 1
ATOM 697 C CA . HIS A 1 81 ? -29.491 -3.080 30.994 1.00 62.62 81 HIS A CA 1
ATOM 698 C C . HIS A 1 81 ? -29.304 -3.711 32.373 1.00 62.62 81 HIS A C 1
ATOM 700 O O . HIS A 1 81 ? -30.274 -4.224 32.927 1.00 62.62 81 HIS A O 1
ATOM 706 N N . ASP A 1 82 ? -28.118 -3.597 32.970 1.00 58.50 82 ASP A N 1
ATOM 707 C CA . ASP A 1 82 ? -27.843 -4.153 34.287 1.00 58.50 82 ASP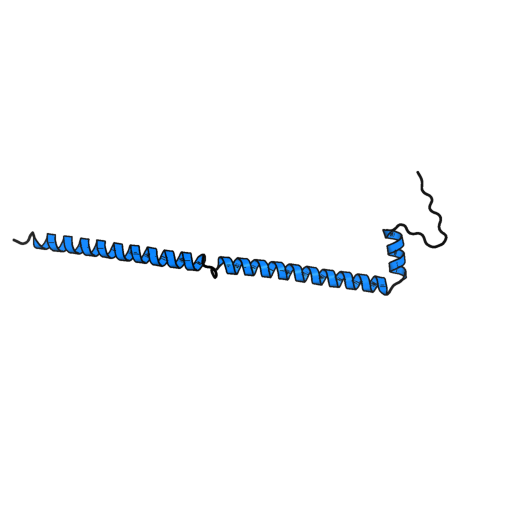 A CA 1
ATOM 708 C C . ASP A 1 82 ? -27.266 -3.084 35.229 1.00 58.50 82 ASP A C 1
ATOM 710 O O . ASP A 1 82 ? -26.067 -2.793 35.251 1.00 58.50 82 ASP A O 1
ATOM 714 N N . LYS A 1 83 ? -28.149 -2.464 36.028 1.00 58.41 83 LYS A N 1
ATOM 715 C CA . LYS A 1 83 ? -27.788 -1.431 37.021 1.00 58.41 83 LYS A CA 1
ATOM 716 C C . LYS A 1 83 ? -26.719 -1.916 38.012 1.00 58.41 83 LYS A C 1
ATOM 718 O O . LYS A 1 83 ? -25.928 -1.102 38.482 1.00 58.41 83 LYS A O 1
ATOM 723 N N . ARG A 1 84 ? -26.660 -3.225 38.290 1.00 60.59 84 ARG A N 1
ATOM 724 C CA . ARG A 1 84 ? -25.647 -3.843 39.164 1.00 60.59 84 ARG A CA 1
ATOM 725 C C . ARG A 1 84 ? -24.245 -3.794 38.556 1.00 60.59 84 ARG A C 1
ATOM 727 O O . ARG A 1 84 ? -23.263 -3.682 39.285 1.00 60.59 84 ARG A O 1
ATOM 734 N N . THR A 1 85 ? -24.148 -3.846 37.233 1.00 59.53 85 THR A N 1
ATOM 735 C CA . THR A 1 85 ? -22.875 -3.857 36.502 1.00 59.53 85 THR A CA 1
ATOM 736 C C . THR A 1 85 ? -22.262 -2.459 36.434 1.00 59.53 85 THR A C 1
ATOM 738 O O . THR A 1 85 ? -21.052 -2.316 36.598 1.00 59.53 85 THR A O 1
ATOM 741 N N . ILE A 1 86 ? -23.094 -1.418 36.299 1.00 62.25 86 ILE A N 1
ATOM 742 C CA . ILE A 1 86 ? -22.666 -0.012 36.422 1.00 62.25 86 ILE A CA 1
ATOM 743 C C . ILE A 1 86 ? -22.129 0.274 37.827 1.00 62.25 86 ILE A C 1
ATOM 745 O O . ILE A 1 86 ? -21.072 0.883 37.971 1.00 62.25 86 ILE A O 1
ATOM 749 N N . GLU A 1 87 ? -22.837 -0.178 38.862 1.00 59.62 87 GLU A N 1
ATOM 750 C CA . GLU A 1 87 ? -22.436 0.049 40.249 1.00 59.62 87 GLU A CA 1
ATOM 751 C C . GLU A 1 87 ? -21.121 -0.671 40.589 1.00 59.62 87 GLU A C 1
ATOM 753 O O . GLU A 1 87 ? -20.239 -0.088 41.217 1.00 59.62 87 GLU A O 1
ATOM 758 N N . LYS A 1 88 ? -20.939 -1.907 40.107 1.00 66.44 88 LYS A N 1
ATOM 759 C CA . LYS A 1 88 ? -19.689 -2.657 40.277 1.00 66.44 88 LYS A CA 1
ATOM 760 C C . LYS A 1 88 ? -18.504 -1.984 39.574 1.00 66.44 88 LYS A C 1
ATOM 762 O O . LYS A 1 88 ? -17.453 -1.827 40.188 1.00 66.44 88 LYS A O 1
ATOM 767 N N . TYR A 1 89 ? -18.681 -1.536 38.329 1.00 65.56 89 TYR A N 1
ATOM 768 C CA . TYR A 1 89 ? -17.624 -0.842 37.587 1.00 65.56 89 TYR A CA 1
ATOM 769 C C . TYR A 1 89 ? -17.271 0.513 38.218 1.00 65.56 89 TYR A C 1
ATOM 771 O O . TYR A 1 89 ? -16.098 0.852 38.329 1.00 65.56 89 TYR A O 1
ATOM 779 N N . ALA A 1 90 ? -18.260 1.275 38.695 1.00 61.06 90 ALA A N 1
ATOM 780 C CA . ALA A 1 90 ? -18.016 2.537 39.394 1.00 61.06 90 ALA A CA 1
ATOM 781 C C . ALA A 1 90 ? -17.247 2.333 40.716 1.00 61.06 90 ALA A C 1
ATOM 783 O O . ALA A 1 90 ? -16.338 3.105 41.025 1.00 61.06 90 ALA A O 1
ATOM 784 N N . ARG A 1 91 ? -17.561 1.263 41.460 1.00 64.19 91 ARG A N 1
ATOM 785 C CA . ARG A 1 91 ? -16.838 0.872 42.682 1.00 64.19 91 ARG A CA 1
ATOM 786 C C . ARG A 1 91 ? -15.384 0.488 42.394 1.00 64.19 91 ARG A C 1
ATOM 788 O O . ARG A 1 91 ? -14.498 0.948 43.102 1.00 64.19 91 ARG A O 1
ATOM 795 N N . GLU A 1 92 ? -15.129 -0.295 41.345 1.00 66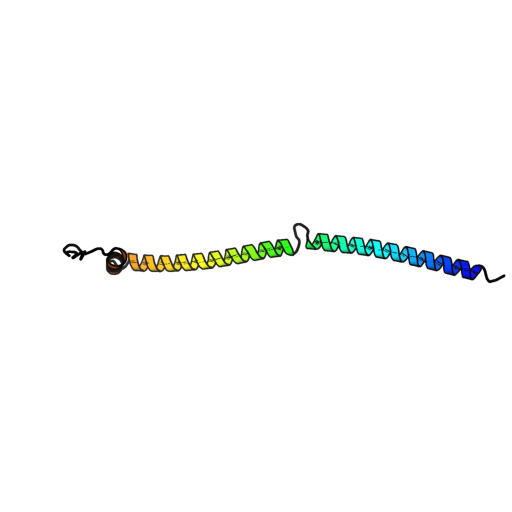.75 92 GLU A N 1
ATOM 796 C CA . GLU A 1 92 ? -13.776 -0.758 40.987 1.00 66.75 92 GLU A CA 1
ATOM 797 C C . GLU A 1 92 ? -12.915 0.329 40.316 1.00 66.75 92 GLU A C 1
ATOM 799 O O . GLU A 1 92 ? -11.734 0.455 40.631 1.00 66.75 92 GLU A O 1
ATOM 804 N N . ALA A 1 93 ? -13.482 1.140 39.416 1.00 61.56 93 ALA A N 1
ATOM 805 C CA . ALA A 1 93 ? -12.730 2.132 38.642 1.00 61.56 93 ALA A CA 1
ATOM 806 C C . ALA A 1 93 ? -12.500 3.456 39.390 1.00 61.56 93 ALA A C 1
ATOM 808 O O . ALA A 1 93 ? -11.503 4.134 39.143 1.00 61.56 93 ALA A O 1
ATOM 809 N N . PHE A 1 94 ? -13.412 3.834 40.292 1.00 61.12 94 PHE A N 1
ATOM 810 C CA . PHE A 1 94 ? -13.362 5.123 40.991 1.00 61.12 94 PHE A CA 1
ATOM 811 C C . PHE A 1 94 ? -13.240 5.000 42.512 1.00 61.12 94 PHE A C 1
ATOM 813 O O . PHE A 1 94 ? -13.273 6.023 43.194 1.00 61.12 94 PHE A O 1
ATOM 820 N N . ASN A 1 95 ? -13.096 3.783 43.059 1.00 60.56 95 ASN A N 1
ATOM 821 C CA . ASN A 1 95 ? -13.080 3.543 44.509 1.00 60.56 95 ASN A CA 1
ATOM 822 C C . ASN A 1 95 ? -14.292 4.186 45.224 1.00 60.56 95 ASN A C 1
ATOM 824 O O . ASN A 1 95 ? -14.202 4.621 46.372 1.00 60.56 95 ASN A O 1
ATOM 828 N N . MET A 1 96 ? -15.424 4.304 44.520 1.00 56.94 96 MET A N 1
ATOM 829 C CA . MET A 1 96 ? -16.625 4.955 45.038 1.00 56.94 96 MET A CA 1
ATOM 830 C C . MET A 1 96 ? -17.353 4.011 45.997 1.00 56.94 96 MET A C 1
ATOM 832 O O . MET A 1 96 ? -17.700 2.897 45.616 1.00 56.94 96 MET A O 1
ATOM 836 N N . GLN A 1 97 ? -17.586 4.457 47.232 1.00 56.72 97 GLN A N 1
ATOM 837 C CA . GLN A 1 97 ? -18.371 3.735 48.238 1.00 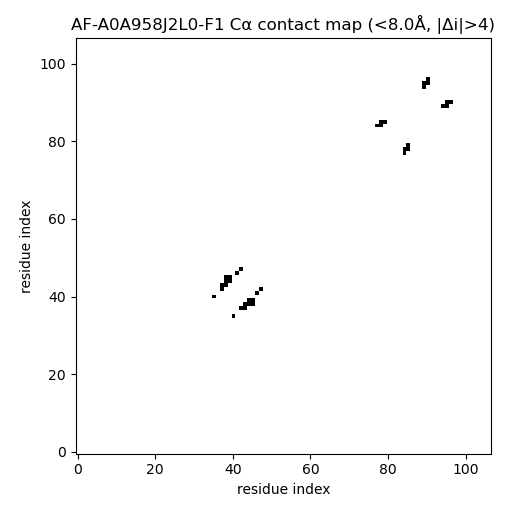56.72 97 GLN A CA 1
ATOM 838 C C . GLN A 1 97 ? -19.877 3.961 48.046 1.00 56.72 97 GLN A C 1
ATOM 840 O O . GLN A 1 97 ? -20.302 5.005 47.550 1.00 56.72 97 GLN A O 1
ATOM 845 N N . GLY A 1 98 ? -20.684 2.970 48.434 1.00 58.91 98 GLY A N 1
ATOM 846 C CA . GLY A 1 98 ? -22.134 3.140 48.557 1.00 58.91 98 GLY A CA 1
ATOM 847 C C . GLY A 1 98 ? -22.490 4.019 49.761 1.00 58.91 98 GLY A C 1
ATOM 848 O O . GLY A 1 98 ? -21.685 4.147 50.686 1.00 58.91 98 GLY A O 1
ATOM 849 N N . ASP A 1 99 ? -23.689 4.612 49.753 1.00 48.84 99 ASP A N 1
ATOM 850 C CA . ASP A 1 99 ? -24.178 5.465 50.847 1.00 48.84 99 ASP A CA 1
ATOM 851 C C . ASP A 1 99 ? -24.054 4.738 52.202 1.00 48.84 99 ASP A C 1
ATOM 853 O O . ASP A 1 99 ? -24.785 3.784 52.476 1.00 48.84 99 ASP A O 1
ATOM 857 N N . GLY A 1 100 ? -23.111 5.187 53.042 1.00 58.31 100 GLY A N 1
ATOM 858 C CA . GLY A 1 100 ? -22.926 4.714 54.420 1.00 58.31 100 GLY A CA 1
ATOM 859 C C . GLY A 1 100 ? -21.593 4.036 54.771 1.00 58.31 100 GLY A C 1
ATOM 860 O O . GLY A 1 100 ? -21.421 3.673 55.933 1.00 58.31 100 GLY A O 1
ATOM 861 N N . GLU A 1 101 ? -20.639 3.869 53.850 1.00 53.25 101 GLU A N 1
ATOM 862 C CA . GLU A 1 101 ? -19.334 3.266 54.183 1.00 53.25 101 GLU A CA 1
ATOM 863 C C . GLU A 1 101 ? -18.234 4.317 54.452 1.00 53.25 101 GLU A C 1
ATOM 865 O O . GLU A 1 101 ? -18.187 5.366 53.815 1.00 53.25 101 GLU A O 1
ATOM 870 N N . ILE A 1 102 ? -17.353 4.048 55.431 1.00 55.84 102 ILE A N 1
ATOM 871 C CA . ILE A 1 102 ? -16.280 4.955 55.886 1.00 55.84 102 ILE A CA 1
ATOM 872 C C . ILE A 1 102 ? -14.931 4.461 55.347 1.00 55.84 102 ILE A C 1
ATOM 874 O O . ILE A 1 102 ? -14.580 3.292 55.514 1.00 55.84 102 ILE A O 1
ATOM 878 N N . GLN A 1 103 ? -14.156 5.355 54.730 1.00 50.56 103 GLN A N 1
ATOM 879 C CA . GLN A 1 103 ? -12.832 5.059 54.182 1.00 50.56 103 GLN A CA 1
ATOM 880 C C . GLN A 1 103 ? -11.742 5.249 55.254 1.00 50.56 103 GLN A C 1
ATOM 882 O O . GLN A 1 103 ? -11.530 6.358 55.746 1.00 50.56 103 GLN A O 1
ATOM 887 N N . VAL A 1 104 ? -11.021 4.181 55.614 1.00 53.06 104 VAL A N 1
ATOM 888 C CA . VAL A 1 104 ? -9.826 4.279 56.470 1.00 53.06 104 VAL A CA 1
ATOM 889 C C . VAL A 1 104 ? -8.606 4.452 55.570 1.00 53.06 104 VAL A C 1
ATOM 891 O O . VAL A 1 104 ? -8.088 3.489 55.008 1.00 53.06 104 VAL A O 1
ATOM 894 N N . VAL A 1 105 ? -8.162 5.698 55.406 1.00 57.88 105 VAL A N 1
ATOM 895 C CA . VAL A 1 105 ? -6.912 6.020 54.708 1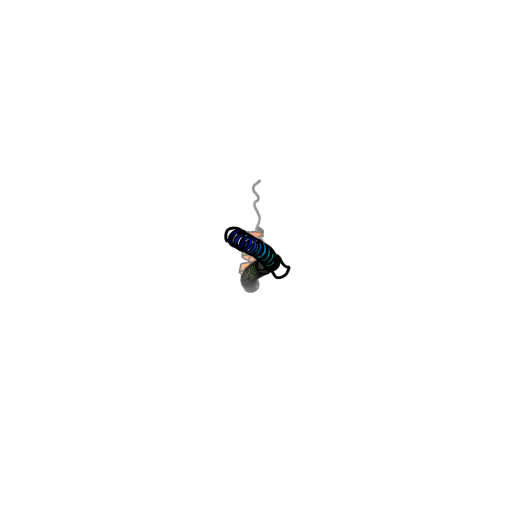.00 57.88 105 VAL A CA 1
ATOM 896 C C . VAL A 1 105 ? -5.768 5.900 55.712 1.00 57.88 105 VAL A C 1
ATOM 898 O O . VAL A 1 105 ? -5.631 6.733 56.606 1.00 57.88 105 VAL A O 1
ATOM 901 N N . PHE A 1 106 ? -4.947 4.860 55.578 1.00 51.81 106 PHE A N 1
ATOM 902 C CA . PHE A 1 106 ? -3.677 4.779 56.296 1.00 51.81 106 PHE A CA 1
ATOM 903 C C . PHE A 1 106 ? -2.655 5.666 55.575 1.00 51.81 106 PHE A C 1
ATOM 905 O O . PHE A 1 106 ? -2.391 5.463 54.389 1.00 51.81 106 PHE A O 1
ATOM 912 N N . LYS A 1 107 ? -2.143 6.678 56.283 1.00 49.00 107 LYS A N 1
ATOM 913 C CA . LYS A 1 107 ? -1.044 7.544 55.840 1.00 49.00 107 LYS A CA 1
ATOM 914 C C . LYS A 1 107 ? 0.294 6.972 56.289 1.00 49.00 107 LYS A C 1
ATOM 916 O O . LYS A 1 107 ? 0.351 6.511 57.450 1.00 49.00 107 LYS A O 1
#

Sequence (107 aa):
MKSGFWVYLRKFELKILKKRNWVLTIFGIYLSTLFVFSIIGDRGLYASYKIWKRHHTLVKQNQTLEAEINHLRQEVHLYRHDKRTIEKYAREAFNMQGDGEIQVVFK

Secondary structure (DSSP, 8-state):
--HHHHHHHHHHHHHHHHHHHHHHHHHHHHHHHHHHHHHHSTTSHHHHHHHHHHHHHHHHHHHHHHHHHHHHHHHHHHHHH-HHHHHHHHHHHH-PPPTT-------

Radius of gyration: 40.75 Å; Cα contacts (8 Å, |Δi|>4): 18; chains: 1; bounding box: 69×17×122 Å